Protein AF-A0A7X5DI97-F1 (afdb_monomer_lite)

Secondary structure (DSSP, 8-state):
-TTSSEEEEEPPHHHHHH--HHHHHHHHHHS--SS-EEEEPTTSSSEEEEEETTS---PPPPPPPPPHHHHHHHHHHHTS---------------

pLDDT: mean 76.03, std 16.57, range [37.22, 91.81]

Structure (mmCIF, N/CA/C/O backbone):
data_AF-A0A7X5DI97-F1
#
_entry.id   AF-A0A7X5DI97-F1
#
loop_
_atom_site.group_PDB
_atom_site.id
_atom_site.type_symbol
_atom_site.label_atom_id
_atom_site.label_alt_id
_atom_site.label_comp_id
_atom_site.label_asym_id
_atom_site.label_entity_id
_atom_site.label_seq_id
_atom_site.pdbx_PDB_ins_code
_atom_site.Cartn_x
_atom_site.Cartn_y
_atom_site.Cartn_z
_atom_site.occupancy
_atom_site.B_iso_or_equiv
_atom_site.auth_seq_id
_atom_site.auth_comp_id
_atom_site.auth_asym_id
_atom_site.auth_atom_id
_atom_site.pdbx_PDB_model_num
ATO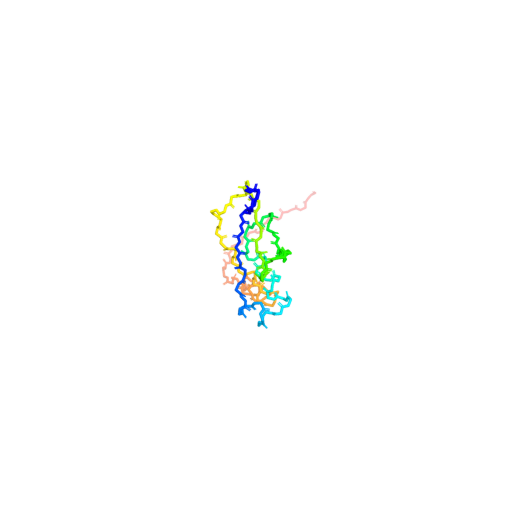M 1 N N . SER A 1 1 ? -8.439 -1.977 10.212 1.00 62.50 1 SER A N 1
ATOM 2 C CA . SER A 1 1 ? -7.561 -2.088 11.389 1.00 62.50 1 SER A CA 1
ATOM 3 C C . SER A 1 1 ? -8.397 -2.413 12.616 1.00 62.50 1 SER A C 1
ATOM 5 O O . SER A 1 1 ? -9.598 -2.145 12.577 1.00 62.50 1 SER A O 1
ATOM 7 N N . PRO A 1 2 ? -7.806 -2.977 13.686 1.00 69.00 2 PRO A N 1
ATOM 8 C CA . PRO A 1 2 ? -8.510 -3.269 14.942 1.00 69.00 2 PRO A CA 1
ATOM 9 C C . PRO A 1 2 ? -9.278 -2.058 15.498 1.00 69.00 2 PRO A C 1
ATOM 11 O O . PRO A 1 2 ? -10.416 -2.192 15.927 1.00 69.00 2 PRO A O 1
ATOM 14 N N . ASN A 1 3 ? -8.712 -0.856 15.340 1.00 80.25 3 ASN A N 1
ATOM 15 C CA . ASN A 1 3 ? -9.303 0.403 15.810 1.00 80.25 3 ASN A CA 1
ATOM 16 C C . ASN A 1 3 ? -10.210 1.086 14.764 1.00 80.25 3 ASN A C 1
ATOM 18 O O . ASN A 1 3 ? -10.616 2.227 14.951 1.00 80.25 3 ASN A O 1
ATOM 22 N N . LYS A 1 4 ? -10.498 0.427 13.628 1.00 79.06 4 LYS A N 1
ATOM 23 C CA . LYS A 1 4 ? -11.301 0.952 12.499 1.00 79.06 4 LYS A CA 1
ATOM 24 C C . LYS A 1 4 ? -10.833 2.307 11.930 1.00 79.06 4 LYS A C 1
ATOM 26 O O . LYS A 1 4 ? -11.602 2.982 11.255 1.00 79.06 4 LYS A O 1
ATOM 31 N N . THR A 1 5 ? -9.579 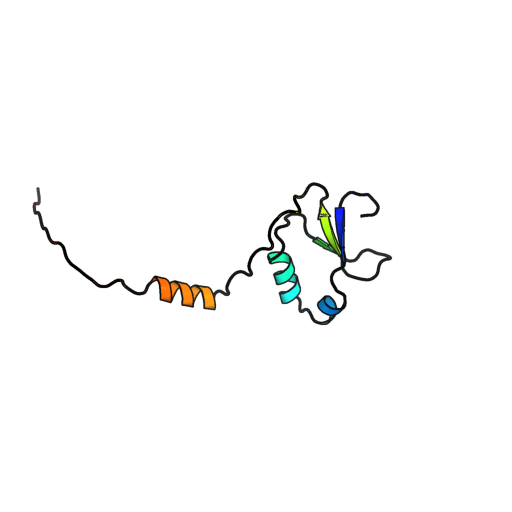2.685 12.158 1.00 86.31 5 THR A N 1
ATOM 32 C CA . THR A 1 5 ? -8.978 3.941 11.676 1.00 86.31 5 THR A CA 1
ATOM 33 C C . THR A 1 5 ? -8.395 3.827 10.271 1.00 86.31 5 THR A C 1
ATOM 35 O O . THR A 1 5 ? -8.397 4.797 9.525 1.00 86.31 5 THR A O 1
ATOM 38 N N . HIS A 1 6 ? -7.947 2.629 9.893 1.00 89.25 6 HIS A N 1
ATOM 39 C CA . HIS A 1 6 ? -7.283 2.373 8.618 1.00 89.25 6 HIS A CA 1
ATOM 40 C C . HIS A 1 6 ? -7.876 1.140 7.947 1.00 89.25 6 HIS A C 1
ATOM 42 O O . HIS A 1 6 ? -8.213 0.147 8.608 1.00 89.25 6 HIS A O 1
ATOM 48 N N . PHE A 1 7 ? -7.941 1.164 6.626 1.00 88.38 7 PHE A N 1
ATOM 49 C CA . PHE A 1 7 ? -8.040 -0.036 5.814 1.00 88.38 7 PHE A CA 1
ATOM 50 C C . PHE A 1 7 ? -6.689 -0.746 5.774 1.00 88.38 7 PHE A C 1
ATOM 52 O O . PHE A 1 7 ? -5.638 -0.116 5.854 1.00 88.38 7 PHE A O 1
ATOM 59 N N . MET A 1 8 ? -6.733 -2.075 5.716 1.00 88.56 8 MET A N 1
ATOM 60 C CA . MET A 1 8 ? -5.547 -2.921 5.765 1.00 88.56 8 MET A CA 1
ATOM 61 C C . MET A 1 8 ? -5.651 -4.025 4.727 1.00 88.56 8 MET A C 1
ATOM 63 O O . MET A 1 8 ? -6.663 -4.724 4.693 1.00 88.56 8 MET A O 1
ATOM 67 N N . ALA A 1 9 ? -4.592 -4.205 3.946 1.00 89.12 9 ALA A N 1
ATOM 68 C CA . ALA A 1 9 ? -4.427 -5.334 3.041 1.00 89.12 9 ALA A CA 1
ATOM 69 C C . ALA A 1 9 ? -3.032 -5.931 3.228 1.00 89.12 9 ALA A C 1
ATOM 71 O O . ALA A 1 9 ? -2.055 -5.195 3.354 1.00 89.12 9 ALA A O 1
ATOM 72 N N . GLU A 1 10 ? -2.931 -7.254 3.278 1.00 90.75 10 GLU A N 1
ATOM 73 C CA . GLU A 1 10 ? -1.632 -7.919 3.348 1.00 90.75 10 GLU A CA 1
ATOM 74 C C . GLU A 1 10 ? -0.966 -7.907 1.972 1.00 90.75 10 GLU A C 1
ATOM 76 O O . GLU A 1 10 ? -1.596 -8.228 0.960 1.00 90.75 10 GLU A O 1
ATOM 81 N N . LEU A 1 11 ? 0.311 -7.534 1.926 1.00 90.12 11 LEU A N 1
ATOM 82 C CA . LEU A 1 11 ? 1.117 -7.709 0.728 1.00 90.12 11 LEU A CA 1
ATOM 83 C C . LEU A 1 11 ? 1.472 -9.184 0.583 1.00 90.12 11 LEU A C 1
ATOM 85 O O . LEU A 1 11 ? 1.896 -9.823 1.542 1.00 90.12 11 LEU A O 1
ATOM 89 N N . SER A 1 12 ? 1.346 -9.704 -0.640 1.00 89.12 12 SER A N 1
ATOM 90 C CA . SER A 1 12 ? 1.643 -11.105 -0.937 1.00 89.12 12 SER A CA 1
ATOM 91 C C . SER A 1 12 ? 3.022 -11.509 -0.388 1.00 89.12 12 SER A C 1
ATOM 93 O O . SER A 1 12 ? 4.034 -10.925 -0.794 1.00 89.12 12 SER A O 1
ATOM 95 N N . PRO A 1 13 ? 3.105 -12.537 0.479 1.00 87.88 13 PRO A N 1
ATOM 96 C CA . PRO A 1 13 ? 4.383 -13.018 0.998 1.00 87.88 13 PRO A CA 1
ATOM 97 C C . PRO A 1 13 ? 5.318 -13.513 -0.109 1.00 87.88 13 PRO A C 1
ATOM 99 O O . PRO A 1 13 ? 6.537 -13.382 -0.015 1.00 87.88 13 PRO A O 1
ATOM 102 N N . ALA A 1 14 ? 4.760 -14.068 -1.190 1.00 90.12 14 ALA A N 1
ATOM 103 C CA . ALA A 1 14 ? 5.536 -14.468 -2.359 1.00 90.12 14 ALA A CA 1
ATOM 104 C C . ALA A 1 14 ? 6.152 -13.253 -3.065 1.00 90.12 14 ALA A C 1
ATOM 106 O O . ALA A 1 14 ? 7.339 -13.282 -3.378 1.00 90.12 14 ALA A O 1
ATOM 107 N N . PHE A 1 15 ? 5.381 -12.174 -3.235 1.00 88.44 15 PHE A N 1
ATOM 108 C CA . PHE A 1 15 ? 5.899 -10.917 -3.773 1.00 88.44 15 PHE A CA 1
ATOM 109 C C . PHE A 1 15 ? 7.012 -10.365 -2.882 1.00 88.44 15 PHE A C 1
ATOM 111 O O . PHE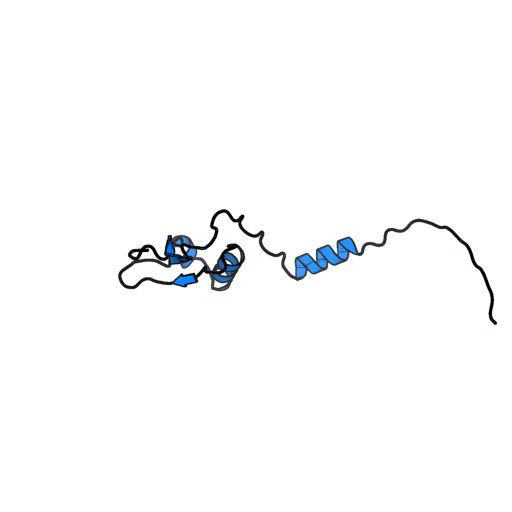 A 1 15 ? 8.099 -10.119 -3.377 1.00 88.44 15 PHE A O 1
ATOM 118 N N . MET A 1 16 ? 6.796 -10.263 -1.568 1.00 89.94 16 MET A N 1
ATOM 119 C CA . MET A 1 16 ? 7.792 -9.697 -0.649 1.00 89.94 16 MET A CA 1
ATOM 120 C C . MET A 1 16 ? 9.103 -10.497 -0.575 1.00 89.94 16 MET A C 1
ATOM 122 O O . MET A 1 16 ? 10.137 -9.919 -0.259 1.00 89.94 16 MET A O 1
ATOM 126 N N . ARG A 1 17 ? 9.084 -11.807 -0.861 1.00 86.94 17 ARG A N 1
ATOM 127 C CA . ARG A 1 17 ? 10.304 -12.636 -0.937 1.00 86.94 17 ARG A CA 1
ATOM 128 C C . ARG A 1 17 ? 11.101 -12.429 -2.224 1.00 86.94 17 ARG A C 1
ATOM 130 O O . ARG A 1 17 ? 12.305 -12.647 -2.219 1.00 86.94 17 ARG A O 1
ATOM 137 N N . LEU A 1 18 ? 10.428 -12.067 -3.313 1.00 89.44 18 LEU A N 1
ATOM 138 C CA . LEU A 1 18 ? 11.038 -11.893 -4.634 1.00 89.44 18 LEU A CA 1
ATOM 139 C C . LEU A 1 18 ? 11.341 -10.424 -4.954 1.00 89.44 18 LEU A C 1
ATOM 141 O O . LEU A 1 18 ? 12.224 -10.140 -5.757 1.00 89.44 18 LEU A O 1
ATOM 145 N N . ALA A 1 19 ? 10.593 -9.501 -4.354 1.00 87.06 19 ALA A N 1
ATOM 146 C CA . ALA A 1 19 ? 10.661 -8.076 -4.621 1.00 87.06 19 ALA A CA 1
ATOM 147 C C . ALA A 1 19 ? 11.951 -7.468 -4.067 1.00 87.06 19 ALA A C 1
ATOM 149 O O . ALA A 1 19 ? 12.276 -7.619 -2.887 1.00 87.06 19 ALA A O 1
ATOM 150 N N . ALA A 1 20 ? 12.647 -6.707 -4.909 1.00 85.38 20 ALA A N 1
ATOM 151 C CA . ALA A 1 20 ? 13.689 -5.798 -4.454 1.00 85.38 20 ALA A CA 1
ATOM 152 C C . ALA A 1 20 ? 13.069 -4.497 -3.910 1.00 85.38 20 ALA A C 1
ATOM 154 O O . ALA A 1 20 ? 11.897 -4.194 -4.144 1.00 85.38 20 ALA A O 1
ATOM 155 N N . THR A 1 21 ? 13.879 -3.657 -3.261 1.00 82.81 21 THR A N 1
ATOM 156 C CA . THR A 1 21 ? 13.455 -2.322 -2.784 1.00 82.81 21 THR A CA 1
ATOM 157 C C . THR A 1 21 ? 12.848 -1.456 -3.897 1.00 82.81 21 THR A C 1
ATOM 159 O O . THR A 1 21 ? 11.869 -0.744 -3.691 1.00 82.81 21 THR A O 1
ATOM 162 N N . LYS A 1 22 ? 13.355 -1.585 -5.128 1.00 86.25 22 LYS A N 1
ATOM 163 C CA . LYS A 1 22 ? 12.803 -0.895 -6.305 1.00 86.25 22 LYS A CA 1
ATOM 164 C C . LYS A 1 22 ? 11.389 -1.351 -6.659 1.00 86.25 22 LYS A C 1
ATOM 166 O O . LYS A 1 22 ? 10.595 -0.543 -7.135 1.00 86.25 22 LYS A O 1
ATOM 171 N N . ASP A 1 23 ? 11.074 -2.627 -6.464 1.00 87.06 23 ASP A N 1
ATOM 172 C CA . ASP A 1 23 ? 9.757 -3.174 -6.790 1.00 87.06 23 ASP A CA 1
ATOM 173 C C . ASP A 1 23 ? 8.716 -2.722 -5.767 1.00 87.06 23 ASP A C 1
ATOM 175 O O . ASP A 1 23 ? 7.589 -2.396 -6.144 1.00 87.06 23 ASP A O 1
ATOM 179 N N . THR A 1 24 ? 9.107 -2.610 -4.493 1.00 86.75 24 THR A N 1
ATOM 180 C CA . THR A 1 24 ? 8.250 -2.038 -3.447 1.00 86.75 24 THR A CA 1
ATOM 181 C C . THR A 1 24 ? 7.999 -0.548 -3.667 1.00 86.75 24 THR A C 1
ATOM 183 O O . THR A 1 24 ? 6.851 -0.114 -3.572 1.00 86.75 24 THR A O 1
ATOM 186 N N . ASP A 1 25 ? 9.019 0.223 -4.059 1.00 86.69 25 ASP A N 1
ATOM 187 C CA . ASP A 1 25 ? 8.858 1.645 -4.403 1.00 86.69 25 ASP A CA 1
ATOM 188 C C . ASP A 1 25 ? 7.964 1.826 -5.630 1.00 86.69 25 ASP A C 1
ATOM 190 O O . ASP A 1 25 ? 7.105 2.713 -5.694 1.00 86.69 25 ASP A O 1
ATOM 194 N N . ARG A 1 26 ? 8.125 0.944 -6.621 1.00 86.62 26 ARG A N 1
ATOM 195 C CA . ARG A 1 26 ? 7.284 0.950 -7.813 1.00 86.62 26 ARG A CA 1
ATOM 196 C C . ARG A 1 26 ? 5.835 0.631 -7.454 1.00 86.62 26 ARG A C 1
ATOM 198 O O . ARG A 1 26 ? 4.954 1.360 -7.906 1.00 86.62 26 ARG A O 1
ATOM 205 N N . LEU A 1 27 ? 5.588 -0.387 -6.630 1.00 87.06 2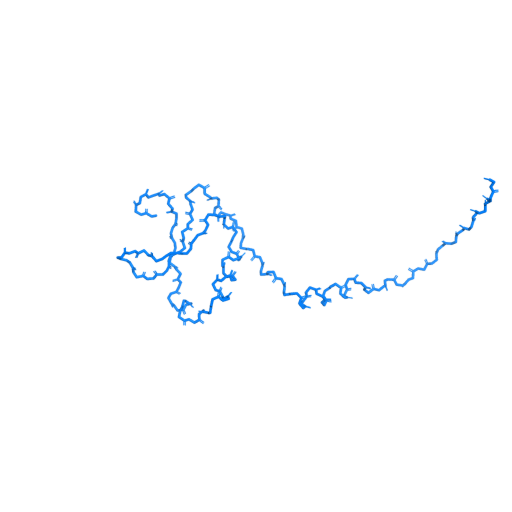7 LEU A N 1
ATOM 206 C CA . LEU A 1 27 ? 4.254 -0.717 -6.125 1.00 87.06 27 LEU A CA 1
ATOM 207 C C . LEU A 1 27 ? 3.630 0.476 -5.390 1.00 87.06 27 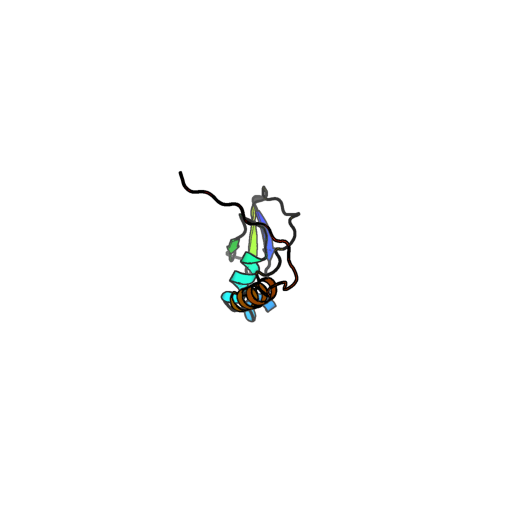LEU A C 1
ATOM 209 O O . LEU A 1 27 ? 2.496 0.848 -5.689 1.00 87.06 27 LEU A O 1
ATOM 213 N N . PHE A 1 28 ? 4.391 1.125 -4.507 1.00 87.31 28 PHE A N 1
ATOM 214 C CA . PHE A 1 28 ? 3.953 2.328 -3.800 1.00 87.31 28 PHE A CA 1
ATOM 215 C C . PHE A 1 28 ? 3.549 3.445 -4.774 1.00 87.31 28 PHE A C 1
ATOM 217 O O . PHE A 1 28 ? 2.491 4.051 -4.632 1.00 87.31 28 PHE A O 1
ATOM 224 N N . SER A 1 29 ? 4.340 3.669 -5.827 1.00 85.56 29 SER A N 1
ATOM 225 C CA . SER A 1 29 ? 4.064 4.705 -6.832 1.00 85.56 29 SER A CA 1
ATOM 226 C C . SER A 1 29 ? 2.851 4.420 -7.732 1.00 85.56 29 SER A C 1
ATOM 228 O O . SER A 1 29 ? 2.233 5.361 -8.246 1.00 85.56 29 SER A O 1
ATOM 230 N N . MET A 1 30 ? 2.518 3.140 -7.944 1.00 87.31 30 MET A N 1
ATOM 231 C CA . MET A 1 30 ? 1.362 2.723 -8.744 1.00 87.31 30 MET A CA 1
ATOM 232 C C . MET A 1 30 ? 0.047 2.935 -7.994 1.00 87.31 30 MET A C 1
ATOM 234 O O . MET A 1 30 ? -0.984 3.193 -8.615 1.00 87.31 30 MET A O 1
ATOM 238 N N . LEU A 1 31 ? 0.063 2.846 -6.667 1.00 89.44 31 LEU A N 1
ATOM 239 C CA . LEU A 1 31 ? -1.138 2.998 -5.862 1.00 89.44 31 LEU A CA 1
ATOM 240 C C . LEU A 1 31 ? -1.473 4.495 -5.677 1.00 89.44 31 LEU A C 1
ATOM 242 O O . LEU A 1 31 ? -0.640 5.272 -5.214 1.00 89.44 31 LEU A O 1
ATOM 246 N N . PRO A 1 32 ? -2.685 4.949 -6.045 1.00 88.31 32 PRO A N 1
ATOM 247 C CA . PRO A 1 32 ? -3.070 6.367 -6.059 1.00 88.31 32 PRO A CA 1
ATOM 248 C C . PRO A 1 32 ? -3.497 6.900 -4.676 1.00 88.31 32 PRO A C 1
ATOM 250 O O . PRO A 1 32 ? -4.387 7.754 -4.583 1.00 88.31 32 PRO A O 1
ATOM 253 N N . TYR A 1 33 ? -2.888 6.401 -3.605 1.00 90.00 33 TYR A N 1
ATOM 254 C CA . TYR A 1 33 ? -3.280 6.675 -2.225 1.00 90.00 33 TYR A CA 1
ATOM 255 C C . TYR A 1 33 ? -2.224 7.544 -1.539 1.00 90.00 33 TYR A C 1
ATOM 257 O O . TYR A 1 33 ? -1.040 7.219 -1.545 1.00 90.00 33 TYR A O 1
ATOM 265 N N . LYS A 1 34 ? -2.651 8.675 -0.979 1.00 87.38 34 LYS A N 1
ATOM 266 C CA . LYS A 1 34 ? -1.794 9.661 -0.308 1.00 87.38 34 LYS A CA 1
ATOM 267 C C . LYS A 1 34 ? -1.390 9.207 1.090 1.00 87.38 34 LYS A C 1
ATOM 269 O O . LYS A 1 34 ? -0.287 9.507 1.524 1.00 87.38 34 LYS A O 1
ATOM 274 N N . THR A 1 35 ? -2.291 8.511 1.774 1.00 90.12 35 THR A N 1
ATOM 275 C CA . THR A 1 35 ? -2.122 8.028 3.153 1.00 90.12 35 THR A CA 1
ATOM 276 C C . THR A 1 35 ? -1.593 6.596 3.196 1.00 90.12 35 THR A C 1
ATOM 278 O O . THR A 1 35 ? -1.501 5.990 4.261 1.00 90.12 35 THR A O 1
ATOM 281 N N . LEU A 1 36 ? -1.245 6.040 2.028 1.00 90.88 36 LEU A N 1
ATOM 282 C CA . LEU A 1 36 ? -0.695 4.702 1.937 1.00 90.88 36 LEU A CA 1
ATOM 283 C C . LEU A 1 36 ? 0.623 4.617 2.694 1.00 90.88 36 LEU A C 1
ATOM 285 O O . LEU A 1 36 ? 1.529 5.421 2.488 1.00 90.88 36 LEU A O 1
ATOM 289 N N . SER A 1 37 ? 0.745 3.583 3.514 1.00 90.38 37 SER A N 1
ATOM 290 C CA . SER A 1 37 ? 1.997 3.206 4.157 1.00 90.38 37 SER A CA 1
ATOM 291 C C . SER A 1 37 ? 2.141 1.690 4.201 1.00 90.38 37 SER A C 1
ATOM 293 O O . SER A 1 37 ? 1.154 0.954 4.261 1.00 90.38 37 SER A O 1
ATOM 295 N N . PHE A 1 38 ? 3.384 1.214 4.145 1.00 90.38 38 PHE A N 1
ATOM 296 C CA . PHE A 1 38 ? 3.706 -0.195 4.340 1.00 90.38 38 PHE A CA 1
ATOM 297 C C . PHE A 1 38 ? 4.317 -0.377 5.718 1.00 90.38 38 PHE A C 1
ATOM 299 O O . PHE A 1 38 ? 5.333 0.239 6.032 1.00 90.38 38 PHE A O 1
ATOM 306 N N . SER A 1 39 ? 3.703 -1.223 6.538 1.00 87.62 39 SER A N 1
ATOM 307 C CA . SER A 1 39 ? 4.207 -1.496 7.879 1.00 87.62 39 SER A CA 1
ATOM 308 C C . SER A 1 39 ? 4.008 -2.952 8.269 1.00 87.62 39 SER A C 1
ATOM 310 O O . SER A 1 39 ? 3.049 -3.610 7.857 1.00 87.62 39 SER A O 1
ATOM 312 N N . LYS A 1 40 ? 4.939 -3.455 9.079 1.00 88.94 40 LYS A N 1
ATOM 313 C CA . LYS A 1 40 ? 4.781 -4.721 9.791 1.00 88.94 40 LYS A CA 1
ATOM 314 C C . LYS A 1 40 ? 4.041 -4.429 11.085 1.00 88.94 40 LYS A C 1
ATOM 316 O O . LYS A 1 40 ? 4.358 -3.472 11.782 1.00 88.94 40 LYS A O 1
ATOM 321 N N . ILE A 1 41 ? 3.050 -5.250 11.392 1.00 86.00 41 ILE A N 1
ATOM 322 C CA . ILE A 1 41 ? 2.257 -5.088 12.605 1.00 86.00 41 ILE A CA 1
ATOM 323 C C . ILE A 1 41 ? 2.775 -6.096 13.612 1.00 86.00 41 ILE A C 1
ATOM 325 O O . ILE A 1 41 ? 2.813 -7.292 13.331 1.00 86.00 41 ILE A O 1
ATOM 329 N N . GLU A 1 42 ? 3.198 -5.601 14.768 1.00 83.12 42 GLU A N 1
ATOM 330 C CA . GLU A 1 42 ? 3.692 -6.441 15.849 1.00 83.12 42 GLU A CA 1
ATOM 331 C C . GLU A 1 42 ? 2.616 -7.460 16.261 1.00 83.12 42 GLU A C 1
ATOM 333 O O . GLU A 1 42 ? 1.433 -7.132 16.375 1.00 83.12 42 GLU A O 1
ATOM 338 N N . GLY A 1 43 ? 3.010 -8.730 16.382 1.00 82.88 43 GLY A N 1
ATOM 339 C CA . GLY A 1 43 ? 2.081 -9.837 16.630 1.00 82.88 43 GLY A CA 1
ATOM 340 C C . GLY A 1 43 ? 1.312 -10.345 15.401 1.00 82.88 43 GLY A C 1
ATOM 341 O O . GLY A 1 43 ? 0.432 -11.192 15.557 1.00 82.88 43 GLY A O 1
ATOM 342 N N . ARG A 1 44 ? 1.615 -9.875 14.179 1.00 83.81 44 ARG A N 1
ATOM 343 C CA . ARG A 1 44 ? 1.072 -10.434 12.926 1.00 83.81 44 ARG A CA 1
ATOM 344 C C . ARG A 1 44 ? 2.169 -10.750 11.916 1.00 83.81 44 ARG A C 1
ATOM 346 O O . ARG A 1 44 ? 3.158 -10.034 11.792 1.00 83.81 44 ARG A O 1
ATOM 353 N N . HIS A 1 45 ? 1.967 -11.828 11.167 1.00 82.25 45 HIS A N 1
ATOM 354 C CA . HIS A 1 45 ? 2.857 -12.207 10.077 1.00 82.25 45 HIS A CA 1
ATOM 355 C C . HIS A 1 45 ? 2.563 -11.368 8.827 1.00 82.25 45 HIS A C 1
ATOM 357 O O . HIS A 1 45 ? 1.409 -11.096 8.521 1.00 82.25 45 HIS A O 1
ATOM 363 N N . GLY A 1 46 ? 3.614 -10.977 8.103 1.00 86.44 46 GLY A N 1
ATOM 364 C CA . GLY A 1 46 ? 3.499 -10.264 6.827 1.00 86.44 46 GLY A CA 1
ATOM 365 C C . GLY A 1 46 ? 3.670 -8.743 6.914 1.00 86.44 46 GLY A C 1
ATOM 366 O O . GLY A 1 46 ? 3.782 -8.147 7.987 1.00 86.44 46 GLY A O 1
ATOM 367 N N . THR A 1 47 ? 3.736 -8.116 5.739 1.00 90.62 47 THR A N 1
ATOM 368 C CA . THR A 1 47 ? 3.788 -6.657 5.581 1.00 90.62 47 THR A CA 1
ATOM 369 C C . THR A 1 47 ? 2.423 -6.183 5.115 1.00 90.62 47 THR A C 1
ATOM 371 O O . THR A 1 47 ? 1.883 -6.716 4.147 1.00 90.62 47 THR A O 1
ATOM 374 N N . TYR A 1 48 ? 1.875 -5.166 5.768 1.00 90.38 48 TYR A N 1
ATOM 375 C CA . TYR A 1 48 ? 0.545 -4.657 5.470 1.00 90.38 48 TYR A CA 1
ATOM 376 C C . TYR A 1 48 ? 0.611 -3.299 4.785 1.00 90.38 48 TYR A C 1
ATOM 378 O O . TYR A 1 48 ? 1.378 -2.423 5.182 1.00 90.38 48 TYR A O 1
ATOM 386 N N . ALA A 1 49 ? -0.244 -3.128 3.784 1.00 91.00 49 ALA A N 1
ATOM 387 C CA . ALA A 1 49 ? -0.628 -1.847 3.228 1.00 91.00 49 ALA A CA 1
ATOM 388 C C . ALA A 1 49 ? -1.740 -1.235 4.078 1.00 91.00 49 ALA A C 1
ATOM 390 O O . ALA A 1 49 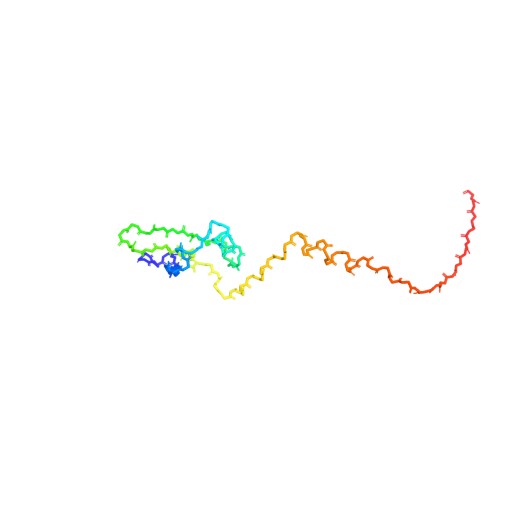? -2.809 -1.826 4.242 1.00 91.00 49 ALA A O 1
ATOM 391 N N . LEU A 1 50 ? -1.463 -0.056 4.621 1.00 91.25 50 LEU A N 1
ATOM 392 C CA . LEU A 1 50 ? -2.342 0.732 5.472 1.00 91.25 50 LEU A CA 1
ATOM 393 C C . LEU A 1 50 ? -2.799 1.958 4.690 1.00 91.25 50 LEU A C 1
ATOM 395 O O . LEU A 1 50 ? -1.966 2.653 4.120 1.00 91.25 50 LEU A O 1
ATOM 399 N N . ILE A 1 51 ? -4.104 2.212 4.661 1.00 91.81 51 ILE A N 1
ATOM 400 C CA . ILE A 1 51 ? -4.705 3.402 4.039 1.00 91.81 51 ILE A CA 1
ATOM 401 C C . ILE A 1 51 ? -5.679 3.999 5.048 1.00 91.81 51 ILE A C 1
ATOM 403 O O . ILE A 1 51 ? -6.446 3.248 5.659 1.00 91.81 51 ILE A O 1
ATOM 407 N N . ASP A 1 52 ? -5.691 5.317 5.219 1.00 90.44 52 ASP A N 1
ATOM 408 C CA . ASP A 1 52 ? -6.642 5.966 6.119 1.00 90.44 52 ASP A CA 1
ATOM 409 C C . ASP A 1 52 ? -8.086 5.681 5.716 1.00 90.44 52 ASP A C 1
ATOM 411 O O . ASP A 1 52 ? -8.446 5.618 4.537 1.00 90.44 52 ASP A O 1
ATOM 415 N N . LYS A 1 53 ? -8.963 5.563 6.716 1.00 89.19 53 LYS A N 1
ATOM 416 C CA . LYS A 1 53 ? -10.390 5.330 6.473 1.00 89.19 53 LYS A CA 1
ATOM 417 C C . LYS A 1 53 ? -11.049 6.446 5.651 1.00 89.19 53 LYS A C 1
ATOM 419 O O . LYS A 1 53 ? -12.003 6.176 4.925 1.00 89.19 53 LYS A O 1
ATOM 424 N N . GLY A 1 54 ? -10.572 7.682 5.793 1.00 87.50 54 GLY A N 1
ATOM 425 C CA . GLY A 1 54 ? -11.106 8.848 5.087 1.00 87.50 54 GLY A CA 1
ATOM 426 C C . GLY A 1 54 ? -10.622 8.989 3.642 1.00 87.50 54 GLY A C 1
ATOM 427 O O . GLY A 1 54 ? -11.110 9.865 2.930 1.00 87.50 54 GLY A O 1
ATOM 428 N N . GLU A 1 55 ? -9.668 8.170 3.190 1.00 87.19 55 GLU A N 1
ATOM 429 C CA . GLU A 1 55 ? -9.172 8.267 1.822 1.00 87.19 55 GLU A CA 1
ATOM 430 C C . GLU A 1 55 ? -10.096 7.550 0.824 1.00 87.19 55 GLU A C 1
ATOM 432 O O . GLU A 1 55 ? -10.572 6.438 1.054 1.00 87.19 55 GLU A O 1
ATOM 437 N N . ASN A 1 56 ? -10.330 8.195 -0.325 1.00 86.56 56 ASN A N 1
ATOM 438 C CA . ASN A 1 56 ? -11.061 7.588 -1.430 1.00 86.56 56 ASN A CA 1
ATOM 439 C C . ASN A 1 56 ? -10.254 6.424 -2.035 1.00 86.56 56 ASN A C 1
ATOM 441 O O . ASN A 1 56 ? -9.156 6.629 -2.564 1.00 86.56 56 ASN A O 1
ATOM 445 N N . ARG A 1 57 ? -10.839 5.224 -1.970 1.00 84.62 57 ARG A N 1
ATOM 446 C CA . ARG A 1 57 ? -10.269 3.962 -2.461 1.00 84.62 57 ARG A CA 1
ATOM 447 C C . ARG A 1 57 ? -10.693 3.615 -3.885 1.00 84.62 57 ARG A C 1
ATOM 449 O O . ARG A 1 57 ? -10.058 2.774 -4.505 1.00 84.62 57 ARG A O 1
ATOM 456 N N . ASP A 1 58 ? -11.694 4.299 -4.428 1.00 82.88 58 ASP A N 1
ATOM 457 C CA . ASP A 1 58 ? -12.230 4.040 -5.769 1.00 82.88 58 ASP A CA 1
ATOM 458 C C . ASP A 1 58 ? -11.399 4.761 -6.843 1.00 82.88 58 ASP A C 1
ATOM 460 O O . ASP A 1 58 ? -11.910 5.325 -7.809 1.00 82.88 58 ASP A O 1
ATOM 464 N N . ARG A 1 59 ? -10.080 4.806 -6.635 1.00 83.31 59 ARG A N 1
ATOM 465 C CA . ARG A 1 59 ? -9.127 5.447 -7.537 1.00 83.31 59 ARG A CA 1
ATOM 466 C C . ARG A 1 59 ? -8.459 4.387 -8.397 1.00 83.31 59 ARG A C 1
ATOM 468 O O . ARG A 1 59 ? -7.948 3.392 -7.890 1.00 83.31 59 ARG A O 1
ATOM 475 N N . GLU A 1 60 ? -8.399 4.643 -9.696 1.00 82.94 60 GLU A N 1
ATOM 476 C CA . GLU A 1 60 ? -7.711 3.759 -10.633 1.00 82.94 60 GLU A CA 1
ATOM 477 C C . GLU A 1 60 ? -6.205 3.682 -10.349 1.00 82.94 60 GLU A C 1
ATOM 479 O O . GLU A 1 60 ? -5.549 4.683 -10.037 1.00 82.94 60 GLU A O 1
ATOM 484 N N . ILE A 1 61 ? -5.644 2.479 -10.499 1.00 83.56 61 ILE A N 1
ATOM 485 C CA . ILE A 1 61 ? -4.206 2.237 -10.357 1.00 83.56 61 ILE A CA 1
ATOM 486 C C . ILE A 1 61 ? -3.455 3.089 -11.384 1.00 83.56 61 ILE A C 1
ATOM 488 O O . ILE A 1 61 ? -3.745 3.064 -12.584 1.00 83.56 61 ILE A O 1
ATOM 492 N N . ARG A 1 62 ? -2.450 3.837 -10.921 1.00 82.38 62 ARG A N 1
ATOM 493 C CA . ARG A 1 62 ? -1.630 4.673 -11.796 1.00 82.38 62 ARG A CA 1
ATOM 494 C C . ARG A 1 62 ? -0.837 3.787 -12.739 1.00 82.38 62 ARG A C 1
ATOM 496 O O . ARG A 1 62 ? -0.130 2.871 -12.317 1.00 82.38 62 ARG A O 1
ATOM 503 N N . LYS A 1 63 ? -0.893 4.119 -14.029 1.00 78.25 63 LYS A N 1
ATOM 504 C CA . LYS A 1 63 ? -0.038 3.477 -15.026 1.00 78.25 63 LYS A CA 1
ATOM 505 C C . LYS A 1 63 ? 1.431 3.684 -14.635 1.00 78.25 63 LYS A C 1
ATOM 507 O O . LYS A 1 63 ? 1.794 4.794 -14.229 1.00 78.25 63 LYS A O 1
ATOM 512 N N . PRO A 1 64 ? 2.286 2.653 -14.769 1.00 72.44 64 PRO A N 1
ATOM 513 C CA . PRO A 1 64 ? 3.707 2.793 -14.491 1.00 72.44 64 PRO A CA 1
ATOM 514 C C . PRO A 1 64 ? 4.270 3.959 -15.301 1.00 72.44 64 PRO A C 1
ATOM 516 O O . PRO A 1 64 ? 4.084 4.009 -16.520 1.00 72.44 64 PRO A O 1
ATOM 519 N N . ARG A 1 65 ? 4.953 4.901 -14.641 1.00 69.44 65 ARG A N 1
ATOM 520 C CA . ARG A 1 65 ? 5.595 5.998 -15.370 1.00 69.44 65 ARG A CA 1
ATOM 521 C C . ARG A 1 65 ? 6.619 5.394 -16.341 1.00 69.44 65 ARG A C 1
ATOM 523 O O . ARG A 1 65 ? 7.425 4.562 -15.914 1.00 69.44 65 ARG A O 1
ATOM 530 N N . PRO A 1 66 ? 6.599 5.773 -17.630 1.00 69.38 66 PRO A N 1
ATOM 531 C CA . PRO A 1 66 ? 7.601 5.308 -18.579 1.00 69.38 66 PRO A CA 1
ATOM 532 C C . PRO A 1 66 ? 8.990 5.728 -18.094 1.00 69.38 66 PRO A C 1
ATOM 534 O O . PRO A 1 66 ? 9.150 6.799 -17.509 1.00 69.38 66 PRO A O 1
ATOM 537 N N . SER A 1 67 ? 9.996 4.886 -18.322 1.00 70.25 67 SER A N 1
ATOM 538 C CA . SER A 1 67 ? 11.376 5.201 -17.940 1.00 70.25 67 SER A CA 1
ATOM 539 C C . SER A 1 67 ? 11.885 6.439 -18.686 1.00 70.25 67 SER A C 1
ATOM 541 O O . SER A 1 67 ? 11.431 6.714 -19.793 1.00 70.25 67 SER A O 1
ATOM 543 N N . ILE A 1 68 ? 12.872 7.152 -18.130 1.00 68.69 68 ILE A N 1
ATOM 544 C CA . ILE A 1 68 ? 13.514 8.313 -18.783 1.00 68.69 68 ILE A CA 1
ATOM 545 C C . ILE A 1 68 ? 13.955 7.953 -20.214 1.00 68.69 68 ILE A C 1
ATOM 547 O O . ILE A 1 68 ? 13.670 8.680 -21.152 1.00 68.69 68 ILE A O 1
ATOM 551 N N . ARG A 1 69 ? 14.549 6.770 -20.435 1.00 69.06 69 ARG A N 1
ATOM 552 C CA . ARG A 1 69 ? 14.922 6.309 -21.788 1.00 69.06 69 ARG A CA 1
ATOM 553 C C . ARG A 1 69 ? 13.720 6.143 -22.723 1.00 69.06 69 ARG A C 1
ATOM 555 O O . ARG A 1 69 ? 13.833 6.455 -23.904 1.00 69.06 69 ARG A O 1
ATOM 562 N N . ALA A 1 70 ? 12.594 5.634 -22.223 1.00 72.31 70 ALA A N 1
ATOM 563 C CA . ALA A 1 70 ? 11.363 5.526 -23.003 1.00 72.31 70 ALA A CA 1
ATOM 564 C C . ALA A 1 70 ? 10.752 6.907 -23.288 1.00 72.31 70 ALA A C 1
ATOM 566 O O . ALA A 1 70 ? 10.279 7.131 -24.398 1.00 72.31 70 ALA A O 1
ATOM 567 N N . GLN A 1 71 ? 10.832 7.839 -22.332 1.00 67.62 71 GLN A N 1
ATOM 568 C CA . GLN A 1 71 ? 10.427 9.235 -22.512 1.00 67.62 71 GLN A CA 1
ATOM 569 C C . GLN A 1 71 ? 11.288 9.917 -23.579 1.00 67.62 71 GLN A C 1
ATOM 571 O O . GLN A 1 71 ? 10.738 10.371 -24.569 1.00 67.62 71 GLN A O 1
ATOM 576 N N . LEU A 1 72 ? 12.623 9.837 -23.497 1.00 74.06 72 LEU A N 1
ATOM 577 C CA . LEU A 1 72 ? 13.513 10.393 -24.525 1.00 74.06 72 LEU A CA 1
ATOM 578 C C . LEU A 1 72 ? 13.286 9.775 -25.915 1.00 74.06 72 LEU A C 1
ATOM 580 O O . LEU A 1 72 ? 13.417 10.468 -26.922 1.00 74.06 72 LEU A O 1
ATOM 584 N N . LYS A 1 73 ? 12.955 8.479 -26.009 1.00 70.44 73 LYS A N 1
ATOM 585 C CA . LYS A 1 73 ? 12.573 7.855 -27.290 1.00 70.44 73 LYS A CA 1
ATOM 586 C C . LYS A 1 73 ? 11.230 8.386 -27.809 1.00 70.44 73 LYS A C 1
ATOM 588 O O . LYS A 1 73 ? 11.108 8.624 -29.006 1.00 70.44 73 LYS A O 1
ATOM 593 N N . ALA A 1 74 ? 10.248 8.590 -26.933 1.00 68.44 74 ALA A N 1
ATOM 594 C CA . ALA A 1 74 ? 8.954 9.166 -27.292 1.00 68.44 74 ALA A CA 1
ATOM 595 C C . ALA A 1 74 ? 9.060 10.656 -27.670 1.00 68.44 74 ALA A C 1
ATOM 597 O O . ALA A 1 74 ? 8.419 11.085 -28.626 1.00 68.44 74 ALA A O 1
ATOM 598 N N . ASP A 1 75 ? 9.915 11.424 -26.993 1.00 60.22 75 ASP A N 1
ATOM 599 C CA . ASP A 1 75 ? 10.201 12.825 -27.316 1.00 60.22 75 ASP A CA 1
ATOM 600 C C . ASP A 1 75 ? 10.913 12.944 -28.666 1.00 60.22 75 ASP A C 1
ATOM 602 O O . ASP A 1 75 ? 10.554 13.796 -29.479 1.00 60.22 75 ASP A O 1
ATOM 606 N N . LYS A 1 76 ? 11.839 12.026 -28.980 1.00 59.59 76 LYS A N 1
ATOM 607 C CA . LYS A 1 76 ? 12.419 11.899 -30.330 1.00 59.59 76 LYS A CA 1
ATOM 608 C C . LYS A 1 76 ? 11.374 11.551 -31.398 1.00 59.59 76 LYS A C 1
ATOM 610 O O . LYS A 1 76 ? 11.478 12.029 -32.521 1.00 59.59 76 LYS A O 1
ATOM 615 N N . ALA A 1 77 ? 10.353 10.760 -31.063 1.00 58.84 77 ALA A N 1
ATOM 616 C CA . ALA A 1 77 ? 9.263 10.441 -31.989 1.00 58.84 77 ALA A CA 1
ATOM 617 C C . ALA A 1 77 ? 8.277 11.614 -32.178 1.00 58.84 77 ALA A C 1
ATOM 619 O O . ALA A 1 77 ? 7.759 11.803 -33.276 1.00 58.84 77 ALA A O 1
ATOM 620 N N . LYS A 1 78 ? 8.042 12.434 -31.143 1.00 56.72 78 LYS A N 1
ATOM 621 C CA . LYS A 1 78 ? 7.220 13.658 -31.230 1.00 56.72 78 LYS A CA 1
ATOM 622 C C . LYS A 1 78 ? 7.927 14.842 -31.896 1.00 56.72 78 LYS A C 1
ATOM 624 O O . LYS A 1 78 ? 7.247 15.745 -32.370 1.00 56.72 78 LYS A O 1
ATOM 629 N N . THR A 1 79 ? 9.257 14.842 -31.950 1.00 51.97 79 THR A N 1
ATOM 630 C CA . THR A 1 79 ? 10.069 15.883 -32.611 1.00 51.97 79 THR A CA 1
ATOM 631 C C . THR A 1 79 ? 10.438 15.547 -34.060 1.00 51.97 79 THR A C 1
ATOM 633 O O . THR A 1 79 ? 11.209 16.280 -34.677 1.00 51.97 79 THR A O 1
ATOM 636 N N . ALA A 1 80 ? 9.863 14.492 -34.653 1.00 49.62 80 ALA A N 1
ATOM 637 C CA . ALA A 1 80 ? 9.988 14.247 -36.089 1.00 49.62 80 ALA A CA 1
ATOM 638 C C . ALA A 1 80 ? 9.350 15.420 -36.874 1.00 49.62 80 ALA A C 1
ATOM 640 O O . ALA A 1 80 ? 8.153 15.683 -36.710 1.00 49.62 80 ALA A O 1
ATOM 641 N N . PRO A 1 81 ? 10.114 16.159 -37.703 1.00 49.75 81 PRO A N 1
ATOM 642 C CA . PRO A 1 81 ? 9.635 17.382 -38.334 1.00 49.75 81 PRO A CA 1
ATOM 643 C C . PRO A 1 81 ? 8.566 17.040 -39.373 1.00 49.75 81 PRO A C 1
ATOM 645 O O . PRO A 1 81 ? 8.848 16.377 -40.373 1.00 49.75 81 PRO A O 1
ATOM 648 N N . LYS A 1 82 ? 7.334 17.523 -39.172 1.00 48.16 82 LYS A N 1
ATOM 649 C CA . LYS A 1 82 ? 6.341 17.582 -40.251 1.00 48.16 82 LYS A CA 1
ATOM 650 C C . LYS A 1 82 ? 6.866 18.542 -41.318 1.00 48.16 82 LYS A C 1
ATOM 652 O O . LYS A 1 82 ? 6.777 19.758 -41.174 1.00 48.16 82 LYS A O 1
ATOM 657 N N . LYS A 1 83 ? 7.444 17.984 -42.378 1.00 48.62 83 LYS A N 1
ATOM 658 C CA . LYS A 1 83 ? 7.855 18.706 -43.581 1.00 48.62 83 LYS A CA 1
ATOM 659 C C . LYS A 1 83 ? 6.697 18.686 -44.586 1.00 48.62 83 LYS A C 1
ATOM 661 O O . LYS A 1 83 ? 6.314 17.600 -45.007 1.00 48.62 83 LYS A O 1
ATOM 666 N N . ALA A 1 84 ? 6.183 19.879 -44.914 1.00 42.28 84 ALA A N 1
ATOM 667 C CA . ALA A 1 84 ? 5.440 20.327 -46.118 1.00 42.28 84 ALA A CA 1
ATOM 668 C C . ALA A 1 84 ? 4.335 21.329 -45.701 1.00 42.28 84 ALA A C 1
ATOM 670 O O . ALA A 1 84 ? 3.612 21.046 -44.756 1.00 42.28 84 ALA A O 1
ATOM 671 N N . ALA A 1 85 ? 4.080 22.484 -46.321 1.00 42.25 85 ALA A N 1
ATOM 672 C CA . ALA A 1 85 ? 4.723 23.274 -47.369 1.00 42.25 85 ALA A CA 1
ATOM 673 C C . ALA A 1 85 ? 4.093 24.698 -47.335 1.00 42.25 85 ALA A C 1
ATOM 675 O O . ALA A 1 85 ? 2.917 24.833 -47.018 1.00 42.25 85 ALA A O 1
ATOM 676 N N . ALA A 1 86 ? 4.902 25.718 -47.646 1.00 50.78 86 ALA A N 1
ATOM 677 C CA . ALA A 1 86 ? 4.610 27.072 -48.153 1.00 50.78 86 ALA A CA 1
ATOM 678 C C . ALA A 1 86 ? 3.283 27.810 -47.825 1.00 50.78 86 ALA A C 1
ATOM 680 O O . ALA A 1 86 ? 2.212 27.427 -48.287 1.00 50.78 86 ALA A O 1
ATOM 681 N N . LYS A 1 87 ? 3.413 29.032 -47.277 1.00 41.22 87 LYS A N 1
ATOM 682 C CA . LYS A 1 87 ? 2.877 30.255 -47.914 1.00 41.22 87 LYS A CA 1
ATOM 683 C C . LYS A 1 87 ? 3.643 31.509 -47.465 1.00 41.22 87 LYS A C 1
ATOM 685 O O . LYS A 1 87 ? 3.871 31.741 -46.286 1.00 41.22 87 LYS A O 1
ATOM 690 N N . THR A 1 88 ? 4.062 32.258 -48.473 1.00 49.28 88 THR A N 1
ATOM 691 C CA . THR A 1 88 ? 4.762 33.545 -48.515 1.00 49.28 88 THR A CA 1
ATOM 692 C C . THR A 1 88 ? 3.933 34.717 -47.974 1.00 49.28 88 THR A C 1
ATOM 694 O O . THR A 1 88 ? 2.722 34.740 -48.187 1.00 49.28 88 THR A O 1
ATOM 697 N N . LYS A 1 89 ? 4.596 35.733 -47.392 1.00 37.22 89 LYS A N 1
ATOM 698 C CA . LYS A 1 89 ? 4.554 37.151 -47.833 1.00 37.22 89 LYS A CA 1
ATOM 699 C C . LYS A 1 89 ? 5.422 38.053 -46.934 1.00 37.22 89 LYS A C 1
ATOM 701 O O . LYS A 1 89 ? 5.224 38.095 -45.727 1.00 37.22 89 LYS A O 1
ATOM 706 N N . ASN A 1 90 ? 6.353 38.769 -47.568 1.00 49.44 90 ASN A N 1
ATOM 707 C CA . ASN A 1 90 ? 7.066 39.931 -47.026 1.00 49.44 90 ASN A CA 1
ATOM 708 C C . ASN A 1 90 ? 6.133 41.150 -46.899 1.00 49.44 90 ASN A C 1
ATOM 710 O O . ASN A 1 90 ? 5.231 41.303 -47.722 1.00 49.44 90 ASN A O 1
ATOM 714 N N . HIS A 1 91 ? 6.439 42.024 -45.937 1.00 42.31 91 HIS A N 1
ATOM 715 C CA . HIS A 1 91 ? 6.348 43.499 -45.985 1.00 42.31 91 HIS A CA 1
ATOM 716 C C . HIS A 1 91 ? 7.165 44.009 -44.774 1.00 42.31 91 HIS A C 1
ATOM 718 O O . HIS A 1 91 ? 6.846 43.627 -43.654 1.00 42.31 91 HIS A O 1
ATOM 724 N N . ASP A 1 92 ? 8.379 44.556 -44.911 1.00 43.97 92 ASP A N 1
ATOM 725 C CA . ASP A 1 92 ? 8.785 45.878 -45.441 1.00 43.97 92 ASP A CA 1
ATOM 726 C C . ASP A 1 92 ? 8.253 47.068 -44.621 1.00 43.97 92 ASP A C 1
ATOM 728 O O . ASP A 1 92 ? 7.080 47.407 -44.753 1.00 43.97 92 ASP A O 1
ATOM 732 N N . MET A 1 93 ? 9.096 47.632 -43.738 1.00 39.91 93 MET A N 1
ATOM 733 C CA . MET A 1 93 ? 9.625 49.016 -43.786 1.00 39.91 93 MET A CA 1
ATOM 734 C C . MET A 1 93 ? 10.214 49.446 -42.425 1.00 39.91 93 MET A C 1
ATOM 736 O O . MET A 1 93 ? 9.556 49.341 -41.392 1.00 39.91 93 MET A O 1
ATOM 740 N N . GLU A 1 94 ? 11.452 49.950 -42.448 1.00 43.16 94 GLU A N 1
ATOM 741 C CA . GLU A 1 94 ? 12.009 50.866 -41.439 1.00 43.16 94 GLU A CA 1
ATOM 742 C C . GLU A 1 94 ? 11.205 52.177 -41.407 1.00 43.16 94 GLU A C 1
ATOM 744 O O . GLU A 1 94 ? 10.894 52.680 -42.486 1.00 43.16 94 GLU A O 1
ATOM 749 N N . VAL A 1 95 ? 10.959 52.742 -40.212 1.00 42.88 95 VAL A N 1
ATOM 750 C CA . VAL A 1 95 ? 11.060 54.185 -39.870 1.00 42.88 95 VAL A CA 1
ATOM 751 C C . VAL A 1 95 ? 11.346 54.311 -38.374 1.00 42.88 95 VAL A C 1
ATOM 753 O O . VAL A 1 95 ? 10.631 53.646 -37.589 1.00 42.88 95 VAL A O 1
#

Sequence (95 aa):
SPNKTHFMAELSPAFMRLAATKDTDRLFSMLPYKTLSFSKIEGRHGTYALIDKGENRDREIRKPRPSIRAQLKADKAKTAPKKAAAKTKNHDMEV

Foldseek 3Di:
DVVLFKDKDFDDPVCVVVDDPVNVVQVVQQQPAPQWDWADDPPDDGIMTIGGPPTDRPDHGHDRDDDPVVVVVVVVVVPPDPDDDDDDDDDDDDD

Radius of gyration: 25.06 Å; chains: 1; bounding box: 27×69×65 Å